Protein AF-A0A532C467-F1 (afdb_monomer)

Structure (mmCIF, N/CA/C/O backbone):
data_AF-A0A532C467-F1
#
_entry.id   AF-A0A532C467-F1
#
loop_
_atom_site.group_PDB
_atom_site.id
_atom_site.type_symbol
_atom_site.label_atom_id
_atom_site.label_alt_id
_atom_site.label_comp_id
_atom_site.label_asym_id
_atom_site.label_entity_id
_atom_site.label_seq_id
_atom_site.pdbx_PDB_ins_code
_atom_site.Cartn_x
_atom_site.Cartn_y
_atom_site.Cartn_z
_atom_site.occupancy
_atom_site.B_iso_or_equiv
_atom_site.auth_seq_id
_atom_site.auth_comp_id
_atom_site.auth_asym_id
_atom_site.auth_atom_id
_atom_site.pdbx_PDB_model_num
ATOM 1 N N . MET A 1 1 ? 23.809 -1.057 -9.990 1.00 65.88 1 MET A N 1
ATOM 2 C CA . MET A 1 1 ? 23.415 -1.388 -8.606 1.00 65.88 1 MET A CA 1
ATOM 3 C C . MET A 1 1 ? 22.638 -2.684 -8.690 1.00 65.88 1 MET A C 1
ATOM 5 O O . MET A 1 1 ? 21.732 -2.745 -9.511 1.00 65.88 1 MET A O 1
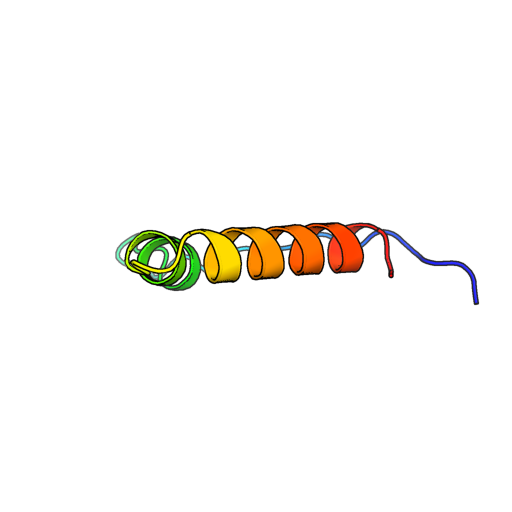ATOM 9 N N . GLU A 1 2 ? 23.044 -3.730 -7.975 1.00 75.69 2 GLU A N 1
ATOM 10 C CA . GLU A 1 2 ? 22.287 -4.986 -7.959 1.00 75.69 2 GLU A CA 1
ATOM 11 C C . GLU A 1 2 ? 21.011 -4.794 -7.136 1.00 75.69 2 GLU A C 1
ATOM 13 O O . GLU A 1 2 ? 21.045 -4.223 -6.045 1.00 75.69 2 GLU A O 1
ATOM 18 N N . ALA A 1 3 ? 19.879 -5.224 -7.685 1.00 77.50 3 ALA A N 1
ATOM 19 C CA . ALA A 1 3 ? 18.597 -5.176 -7.003 1.00 77.50 3 ALA A CA 1
ATOM 20 C C . ALA A 1 3 ? 18.585 -6.223 -5.877 1.00 77.50 3 ALA A C 1
ATOM 22 O O . ALA A 1 3 ? 18.708 -7.419 -6.132 1.00 77.50 3 ALA A O 1
ATOM 23 N N . THR A 1 4 ? 18.460 -5.781 -4.623 1.00 87.56 4 THR A N 1
ATOM 24 C CA . THR A 1 4 ? 18.278 -6.685 -3.477 1.00 87.56 4 THR A CA 1
ATOM 25 C C . THR A 1 4 ? 16.783 -6.877 -3.224 1.00 87.56 4 THR A C 1
ATOM 27 O O . THR A 1 4 ? 16.106 -5.861 -3.019 1.00 87.56 4 THR A O 1
ATOM 30 N N . PRO A 1 5 ? 16.270 -8.124 -3.176 1.00 89.19 5 PRO A N 1
ATOM 31 C CA . PRO A 1 5 ? 14.870 -8.391 -2.862 1.00 8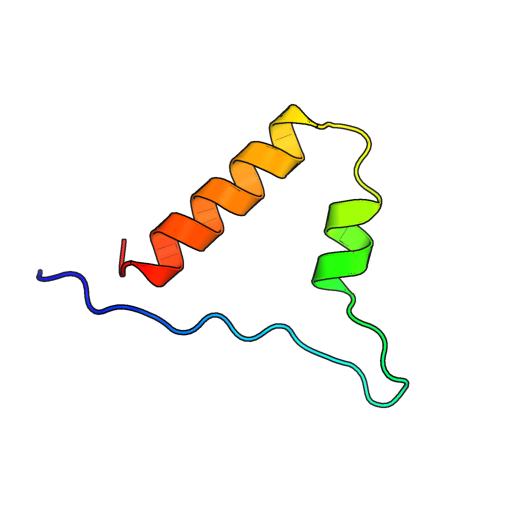9.19 5 PRO A CA 1
ATOM 32 C C . PRO A 1 5 ? 14.409 -7.674 -1.588 1.00 89.19 5 PRO A C 1
ATOM 34 O O . PRO A 1 5 ? 15.166 -7.551 -0.619 1.00 89.19 5 PRO A O 1
ATOM 37 N N . LYS A 1 6 ? 13.168 -7.186 -1.595 1.00 91.56 6 LYS A N 1
ATOM 38 C CA . LYS A 1 6 ? 12.533 -6.489 -0.472 1.00 91.56 6 LYS A CA 1
ATOM 39 C C . LYS A 1 6 ? 11.302 -7.256 -0.017 1.00 91.56 6 LYS A C 1
ATOM 41 O O . LYS A 1 6 ? 10.469 -7.655 -0.826 1.00 91.56 6 LYS A O 1
ATOM 46 N N . GLU A 1 7 ? 11.163 -7.410 1.291 1.00 94.94 7 GLU A N 1
ATOM 47 C CA . GLU A 1 7 ? 9.925 -7.902 1.878 1.00 94.94 7 GLU A CA 1
ATOM 48 C C . GLU A 1 7 ? 8.909 -6.759 1.954 1.00 94.94 7 GLU A C 1
ATOM 50 O O . GLU A 1 7 ? 9.205 -5.680 2.470 1.00 94.94 7 GLU A O 1
ATOM 55 N N . ILE A 1 8 ? 7.708 -6.991 1.423 1.00 94.75 8 ILE A N 1
ATOM 56 C CA . ILE A 1 8 ? 6.590 -6.058 1.557 1.00 94.75 8 ILE A CA 1
ATOM 57 C C . ILE A 1 8 ? 5.737 -6.518 2.728 1.00 94.75 8 ILE A C 1
ATOM 59 O O . ILE A 1 8 ? 5.116 -7.577 2.673 1.00 94.75 8 ILE A O 1
ATOM 63 N N . GLN A 1 9 ? 5.669 -5.685 3.759 1.00 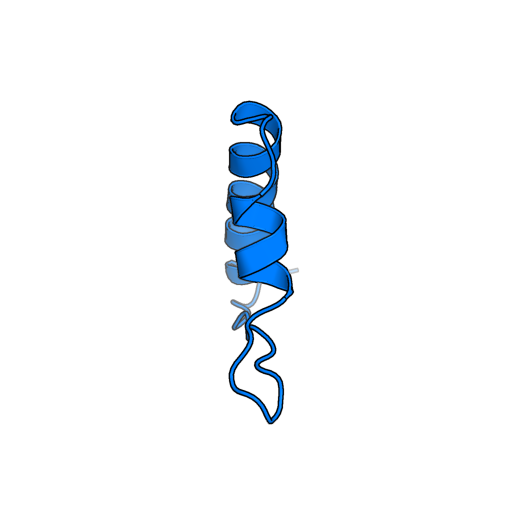96.69 9 GLN A N 1
ATOM 64 C CA . GLN A 1 9 ? 4.794 -5.902 4.902 1.00 96.69 9 GLN A CA 1
ATOM 65 C C . GLN A 1 9 ? 3.512 -5.089 4.738 1.00 96.69 9 GLN A C 1
ATOM 67 O O . GLN A 1 9 ? 3.546 -3.913 4.368 1.00 96.69 9 GLN A O 1
ATOM 72 N N . ILE A 1 10 ? 2.371 -5.723 5.007 1.00 96.75 10 ILE A N 1
ATOM 73 C CA . ILE A 1 10 ? 1.075 -5.050 5.010 1.00 96.75 10 ILE A CA 1
ATOM 74 C C . ILE A 1 10 ? 0.711 -4.715 6.449 1.00 96.75 10 ILE A C 1
ATOM 76 O O . ILE A 1 10 ? 0.638 -5.595 7.302 1.00 96.75 10 ILE A O 1
ATOM 80 N N . TYR A 1 11 ? 0.469 -3.432 6.697 1.00 97.69 11 TYR A N 1
ATOM 81 C CA . TYR A 1 11 ? 0.030 -2.957 7.997 1.00 97.69 11 TYR A CA 1
ATOM 82 C C . TYR A 1 11 ? -1.346 -3.528 8.360 1.00 97.69 11 TYR A C 1
ATOM 84 O O . TYR A 1 11 ? -2.290 -3.458 7.564 1.00 97.69 11 TYR A O 1
ATOM 92 N N . VAL A 1 12 ? -1.431 -4.047 9.583 1.00 98.38 12 VAL A N 1
ATOM 93 C CA . VAL A 1 12 ? -2.658 -4.505 10.229 1.00 98.38 12 VAL A CA 1
ATOM 94 C C . VAL A 1 12 ? -2.878 -3.625 11.454 1.00 98.38 12 VAL A C 1
ATOM 96 O O . VAL A 1 12 ? -1.952 -3.413 12.238 1.00 98.38 12 VAL A O 1
ATOM 99 N N 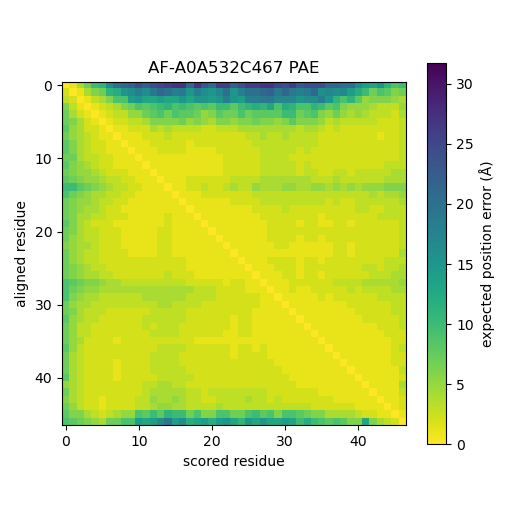. THR A 1 13 ? -4.076 -3.070 11.590 1.00 97.94 13 THR A N 1
ATOM 100 C CA . THR A 1 13 ? -4.456 -2.264 12.755 1.00 97.94 13 THR A CA 1
ATOM 101 C C . THR A 1 13 ? -4.657 -3.146 13.989 1.00 97.94 13 THR A C 1
ATOM 103 O O . THR A 1 13 ? -4.785 -4.366 13.888 1.00 97.94 13 THR A O 1
ATOM 106 N N . GLU A 1 14 ? -4.737 -2.534 15.170 1.00 98.25 14 GLU A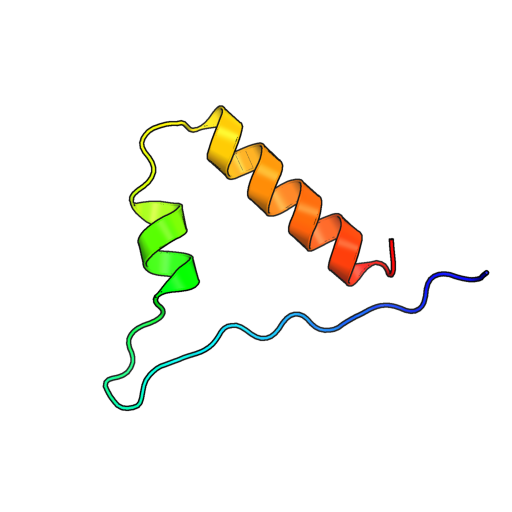 N 1
ATOM 107 C CA . GLU A 1 14 ? -5.008 -3.256 16.423 1.00 98.25 14 GLU A CA 1
ATOM 108 C C . GLU A 1 14 ? -6.362 -3.990 16.407 1.00 98.25 14 GLU A C 1
ATOM 110 O O . GLU A 1 14 ? -6.490 -5.060 16.995 1.00 98.25 14 GLU A O 1
ATOM 115 N N . ASP A 1 15 ? -7.353 -3.458 15.683 1.00 97.00 15 ASP A N 1
ATOM 116 C CA . ASP A 1 15 ? -8.668 -4.076 15.466 1.00 97.00 15 ASP A CA 1
ATOM 117 C C . ASP A 1 15 ? -8.697 -5.076 14.290 1.00 97.00 15 ASP A C 1
ATOM 119 O O . ASP A 1 15 ? -9.761 -5.569 13.917 1.00 97.00 15 ASP A O 1
ATOM 123 N N . GLY A 1 16 ? -7.539 -5.409 13.708 1.00 97.94 16 GLY A N 1
ATOM 124 C CA . GLY A 1 16 ? -7.393 -6.457 12.691 1.00 97.94 16 GLY A CA 1
ATOM 125 C C . GLY A 1 16 ? -7.720 -6.032 11.257 1.00 97.94 16 GLY A C 1
ATOM 126 O O . GLY A 1 16 ? -7.732 -6.872 10.355 1.00 97.94 16 GLY A O 1
ATOM 127 N N . ARG A 1 17 ? -7.974 -4.743 11.014 1.00 98.19 17 ARG A N 1
ATOM 128 C CA . ARG A 1 17 ? -8.206 -4.213 9.666 1.00 98.19 17 ARG A CA 1
ATOM 129 C C . ARG A 1 17 ? -6.918 -4.139 8.876 1.00 98.19 17 ARG A C 1
ATOM 131 O O . ARG A 1 17 ? -5.828 -3.967 9.419 1.00 98.19 17 ARG A O 1
ATOM 138 N N . VAL A 1 18 ? -7.059 -4.205 7.556 1.00 98.50 18 VAL A N 1
ATOM 139 C CA . VAL A 1 18 ? -5.928 -4.197 6.622 1.00 98.50 18 VAL A CA 1
ATOM 140 C C . VAL A 1 18 ? -6.136 -3.077 5.599 1.00 98.50 18 VAL A C 1
ATOM 142 O O . VAL A 1 18 ? -6.498 -3.351 4.449 1.00 98.50 18 VAL A O 1
ATOM 145 N N . PRO A 1 19 ? -5.936 -1.796 5.984 1.00 98.38 19 PRO A N 1
ATOM 146 C CA . PRO A 1 19 ? -6.446 -0.652 5.225 1.00 98.38 19 PRO A CA 1
ATOM 147 C C . PRO A 1 19 ? -5.979 -0.608 3.769 1.00 98.38 19 PRO A C 1
ATOM 149 O O . PRO A 1 19 ? -6.767 -0.296 2.880 1.00 98.38 19 PRO A O 1
ATOM 152 N N . PHE A 1 20 ? -4.719 -0.969 3.499 1.00 98.06 20 PHE A N 1
ATOM 153 C CA . PHE A 1 20 ? -4.195 -1.020 2.132 1.00 98.06 20 PHE A CA 1
ATOM 154 C C . PHE A 1 20 ? -4.945 -2.041 1.263 1.00 98.06 20 PHE A C 1
ATOM 156 O O . PHE A 1 20 ? -5.352 -1.733 0.142 1.00 98.06 20 PHE A O 1
ATOM 163 N N . SER A 1 21 ? -5.139 -3.254 1.783 1.00 98.00 21 SER A N 1
ATOM 164 C CA . SER A 1 21 ? -5.825 -4.337 1.075 1.00 98.00 21 SER A CA 1
ATOM 165 C C . SER A 1 21 ? -7.304 -4.023 0.871 1.00 98.00 21 SER A C 1
ATOM 167 O O . SER A 1 21 ? -7.830 -4.246 -0.220 1.00 98.00 21 SER A O 1
ATOM 169 N N . GLU A 1 22 ? -7.957 -3.455 1.886 1.00 98.50 22 GLU A N 1
ATOM 170 C CA . GLU A 1 22 ? -9.351 -3.005 1.823 1.00 98.50 22 GLU A CA 1
ATOM 171 C C . GLU A 1 22 ? -9.538 -1.899 0.779 1.00 98.50 22 GLU A C 1
ATOM 173 O O . GLU A 1 22 ? -10.402 -2.003 -0.096 1.00 98.50 22 GLU A O 1
ATOM 178 N N . TRP A 1 23 ? -8.680 -0.875 0.806 1.00 98.12 23 TRP A N 1
ATOM 179 C CA . TRP A 1 23 ? -8.677 0.192 -0.191 1.00 98.12 23 TRP A CA 1
ATOM 180 C C . TRP A 1 23 ? -8.473 -0.368 -1.599 1.00 98.12 23 TRP A C 1
ATOM 182 O O . TRP A 1 23 ? -9.287 -0.105 -2.486 1.00 98.12 23 TRP A O 1
ATOM 192 N N . LEU A 1 24 ? -7.448 -1.197 -1.808 1.00 97.94 24 LEU A N 1
ATOM 193 C CA . LEU A 1 24 ? -7.157 -1.783 -3.116 1.00 97.94 24 LEU A CA 1
ATOM 194 C C . LEU A 1 24 ? -8.322 -2.640 -3.636 1.00 97.94 24 LEU A C 1
ATOM 196 O O . LEU A 1 24 ? -8.589 -2.653 -4.840 1.00 97.94 24 LEU A O 1
ATOM 200 N N . ALA A 1 25 ? -9.023 -3.350 -2.748 1.00 96.88 25 ALA A N 1
ATOM 201 C CA . ALA A 1 25 ? -10.201 -4.143 -3.088 1.00 96.88 25 ALA A CA 1
ATOM 202 C C . ALA A 1 25 ? -11.420 -3.277 -3.446 1.00 96.88 25 ALA A C 1
ATOM 204 O O . ALA A 1 25 ? -12.187 -3.661 -4.331 1.00 96.88 25 ALA A O 1
ATOM 205 N N . SER A 1 26 ? -11.568 -2.109 -2.811 1.00 97.50 26 SER A N 1
ATOM 206 C CA . SER A 1 26 ? -12.674 -1.166 -3.046 1.00 97.50 26 SER A CA 1
ATOM 207 C C . SER A 1 26 ? -12.614 -0.447 -4.401 1.00 97.50 26 SER A C 1
ATOM 209 O O . SER A 1 26 ? -13.630 0.065 -4.879 1.00 97.50 26 SER A O 1
ATOM 211 N N . LEU A 1 27 ? -11.443 -0.413 -5.051 1.00 97.75 27 LEU A N 1
ATOM 212 C CA . LEU A 1 27 ? -11.279 0.250 -6.343 1.00 97.75 27 LEU A CA 1
ATOM 213 C C . LEU A 1 27 ? -12.113 -0.452 -7.433 1.00 97.75 27 LEU A C 1
ATOM 215 O O . LEU A 1 27 ? -11.987 -1.656 -7.674 1.00 97.75 27 LEU A O 1
ATOM 219 N N . ARG A 1 28 ? -12.933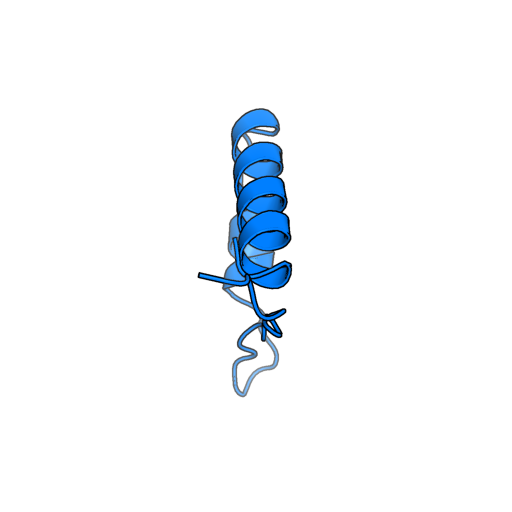 0.329 -8.149 1.00 97.00 28 ARG A N 1
ATOM 220 C CA . ARG A 1 28 ? -13.713 -0.157 -9.304 1.00 97.00 28 ARG A CA 1
ATOM 221 C C . ARG A 1 28 ? -12.863 -0.317 -10.570 1.00 97.00 28 ARG A C 1
ATOM 223 O O . ARG A 1 28 ? -13.182 -1.141 -11.420 1.00 97.00 28 ARG A O 1
ATOM 230 N N . ASP A 1 29 ? -11.778 0.449 -10.694 1.00 97.88 29 ASP A N 1
ATOM 231 C CA . ASP A 1 29 ? -10.865 0.371 -11.837 1.00 97.88 29 ASP A CA 1
ATOM 232 C C . ASP A 1 29 ? -9.947 -0.859 -11.747 1.00 97.88 29 ASP A C 1
ATOM 234 O O . ASP A 1 29 ? -8.935 -0.874 -11.041 1.00 97.88 29 ASP A O 1
ATOM 238 N N . LEU A 1 30 ? -10.286 -1.894 -12.515 1.00 96.44 30 LEU A N 1
ATOM 239 C CA . LEU A 1 30 ? -9.507 -3.129 -12.604 1.00 96.44 30 LEU A CA 1
ATOM 240 C C . LEU A 1 30 ? -8.106 -2.906 -13.194 1.00 96.44 30 LEU A C 1
ATOM 242 O O . LEU A 1 30 ? -7.149 -3.551 -12.759 1.00 96.44 30 LEU A O 1
ATOM 246 N N . LYS A 1 31 ? -7.957 -1.985 -14.156 1.00 97.75 31 LYS A N 1
ATOM 247 C CA . LYS A 1 31 ? -6.659 -1.711 -14.793 1.00 97.75 31 LYS A CA 1
ATOM 248 C C . LYS A 1 31 ? -5.732 -0.989 -13.819 1.00 97.75 31 LYS A C 1
ATOM 250 O O . LYS A 1 31 ? -4.556 -1.342 -13.725 1.00 97.75 31 LYS A O 1
ATOM 255 N N . GLY A 1 32 ? -6.258 -0.024 -13.069 1.00 97.62 32 GLY A N 1
ATOM 256 C CA . GLY A 1 32 ? -5.542 0.651 -11.987 1.00 97.62 32 GLY A CA 1
ATOM 257 C C . GLY A 1 32 ? -5.068 -0.325 -10.911 1.00 97.62 32 GLY A C 1
ATOM 258 O O . GLY A 1 32 ? -3.885 -0.337 -10.569 1.00 97.62 32 GLY A O 1
ATOM 259 N N . ARG A 1 33 ? -5.947 -1.226 -10.452 1.00 97.88 33 ARG A N 1
ATOM 260 C CA . ARG A 1 33 ? -5.598 -2.275 -9.473 1.00 97.88 33 ARG A CA 1
ATOM 261 C C . ARG A 1 33 ? -4.465 -3.179 -9.950 1.00 97.88 33 ARG A C 1
ATOM 263 O O . ARG A 1 33 ? -3.529 -3.430 -9.194 1.00 97.88 33 ARG A O 1
ATOM 270 N N . ALA A 1 34 ? -4.528 -3.639 -11.200 1.00 97.75 34 ALA A N 1
ATOM 271 C CA . ALA A 1 34 ? -3.486 -4.482 -11.781 1.00 97.75 34 ALA A CA 1
ATOM 272 C C . ALA A 1 34 ? -2.131 -3.758 -11.831 1.00 97.75 34 ALA A C 1
ATOM 274 O O . ALA A 1 34 ? -1.112 -4.326 -11.443 1.00 97.75 34 ALA A O 1
ATOM 27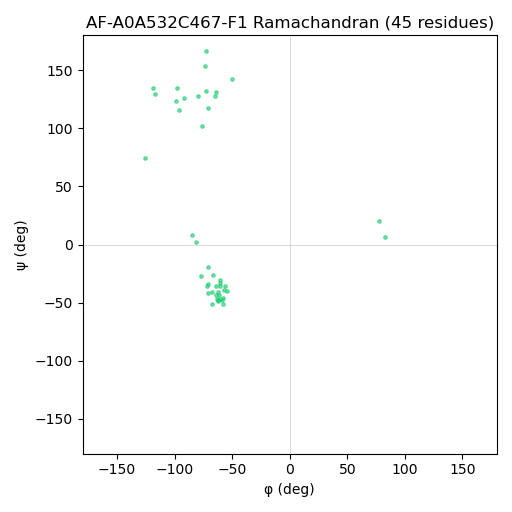5 N N . LYS A 1 35 ? -2.116 -2.477 -12.228 1.00 98.25 35 LYS A N 1
ATOM 276 C CA . LYS A 1 35 ? -0.891 -1.661 -12.252 1.00 98.25 35 LYS A CA 1
ATOM 277 C C . LYS A 1 35 ? -0.272 -1.487 -10.866 1.00 98.25 35 LYS A C 1
ATOM 279 O O . LYS A 1 35 ? 0.948 -1.566 -10.744 1.00 98.25 35 LYS A O 1
ATOM 284 N N . ILE A 1 36 ? -1.092 -1.267 -9.837 1.00 97.81 36 ILE A N 1
ATOM 285 C CA . ILE A 1 36 ? -0.616 -1.150 -8.451 1.00 97.81 36 ILE A CA 1
ATOM 286 C C . ILE A 1 36 ? 0.069 -2.450 -8.020 1.00 97.81 36 ILE A C 1
ATOM 288 O O . ILE A 1 36 ? 1.185 -2.404 -7.509 1.00 97.81 36 ILE A O 1
ATOM 292 N N . ARG A 1 37 ? -0.552 -3.606 -8.285 1.00 96.88 37 ARG A N 1
ATOM 293 C CA . ARG A 1 37 ? 0.015 -4.912 -7.919 1.00 96.88 37 ARG A CA 1
ATOM 294 C C . ARG A 1 37 ? 1.338 -5.193 -8.631 1.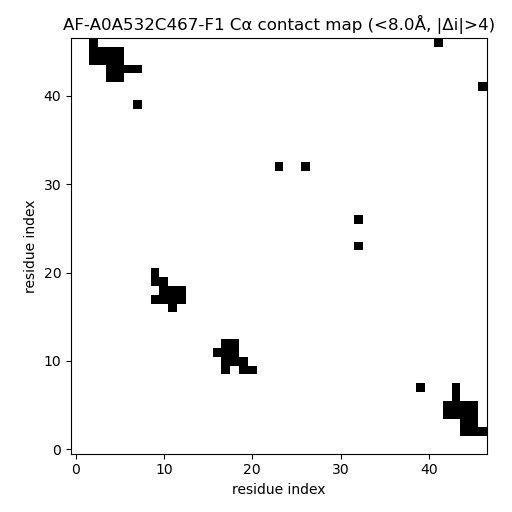00 96.88 37 ARG A C 1
ATOM 296 O O . ARG A 1 37 ? 2.322 -5.458 -7.958 1.00 96.88 37 ARG A O 1
ATOM 303 N N . VAL A 1 38 ? 1.401 -4.968 -9.945 1.00 97.50 38 VAL A N 1
ATOM 304 C CA . VAL A 1 38 ? 2.653 -5.087 -10.717 1.00 97.50 38 VAL A CA 1
ATOM 305 C C . V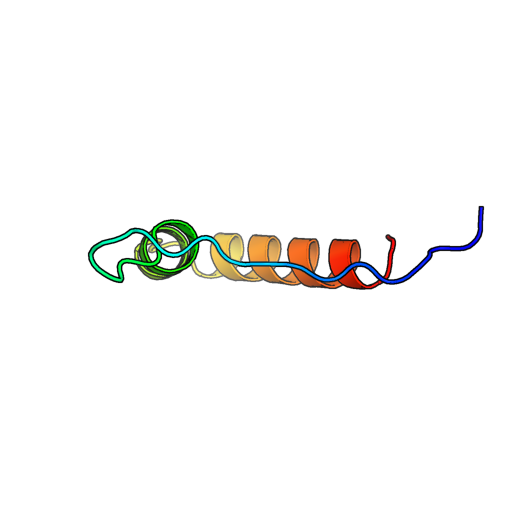AL A 1 38 ? 3.754 -4.188 -10.152 1.00 97.50 38 VAL A C 1
ATOM 307 O O . VAL A 1 38 ? 4.926 -4.551 -10.175 1.00 97.50 38 VAL A O 1
ATOM 310 N N . ARG A 1 39 ? 3.415 -2.995 -9.651 1.00 96.12 39 ARG A N 1
ATOM 311 C CA . ARG A 1 39 ? 4.416 -2.097 -9.069 1.00 96.12 39 ARG A CA 1
ATOM 312 C C . ARG A 1 39 ? 4.927 -2.590 -7.715 1.00 96.12 39 ARG A C 1
ATOM 314 O O . ARG A 1 39 ? 6.116 -2.441 -7.462 1.00 96.12 39 ARG A O 1
ATOM 321 N N . LEU A 1 40 ? 4.078 -3.204 -6.893 1.00 96.31 40 LEU A N 1
ATOM 322 C CA . LEU A 1 40 ? 4.522 -3.877 -5.668 1.00 96.31 40 LEU A CA 1
ATOM 323 C C . LEU A 1 40 ? 5.429 -5.070 -5.987 1.00 96.31 40 LEU A C 1
ATOM 325 O O . LEU A 1 40 ? 6.490 -5.191 -5.387 1.00 96.31 40 LEU A O 1
ATOM 329 N N . ASP A 1 41 ? 5.071 -5.880 -6.984 1.00 95.12 41 ASP A N 1
ATOM 330 C CA . ASP A 1 41 ? 5.890 -7.023 -7.414 1.00 95.12 41 ASP A CA 1
ATOM 331 C C . ASP A 1 41 ? 7.275 -6.578 -7.903 1.00 95.12 41 ASP A C 1
ATOM 333 O O . ASP A 1 41 ? 8.271 -7.266 -7.727 1.00 95.12 41 ASP A O 1
ATOM 337 N N . ARG A 1 42 ? 7.369 -5.391 -8.507 1.00 94.88 42 ARG A N 1
ATOM 338 C CA . ARG A 1 42 ? 8.663 -4.800 -8.860 1.00 94.88 42 ARG A CA 1
ATOM 339 C C . ARG A 1 42 ? 9.445 -4.413 -7.605 1.00 94.88 42 ARG A C 1
ATOM 341 O O . ARG A 1 42 ? 10.581 -4.848 -7.461 1.00 94.88 42 ARG A O 1
ATOM 348 N N . VAL A 1 43 ? 8.837 -3.674 -6.678 1.00 92.94 43 VAL A N 1
ATOM 349 C CA . VAL A 1 43 ? 9.501 -3.273 -5.424 1.00 92.94 43 VAL A CA 1
ATOM 350 C C . VAL A 1 43 ? 10.045 -4.485 -4.659 1.00 92.94 43 VAL A C 1
ATOM 352 O O . VAL A 1 43 ? 11.165 -4.426 -4.152 1.00 92.94 43 VAL A O 1
ATOM 355 N N . SER A 1 44 ? 9.313 -5.605 -4.621 1.00 93.19 44 SER A N 1
ATOM 356 C CA . SER A 1 44 ? 9.775 -6.819 -3.933 1.00 93.19 44 SER A CA 1
ATOM 357 C C . SER A 1 44 ? 10.993 -7.475 -4.591 1.00 93.19 44 SER A C 1
ATOM 359 O O . SER A 1 44 ? 11.798 -8.099 -3.905 1.00 93.19 44 SER A O 1
ATOM 361 N N . LEU A 1 45 ? 11.195 -7.279 -5.894 1.00 93.44 45 LEU A N 1
ATOM 362 C CA . LEU A 1 45 ? 12.383 -7.738 -6.620 1.00 93.44 45 LEU A CA 1
ATOM 363 C C . LEU A 1 45 ? 13.590 -6.797 -6.467 1.00 93.44 45 LEU A C 1
ATOM 365 O O . LEU A 1 45 ? 14.630 -7.050 -7.067 1.00 93.44 45 LEU A O 1
ATOM 369 N N . GLY A 1 46 ? 13.474 -5.721 -5.679 1.00 87.06 46 GLY A N 1
ATOM 370 C CA . GLY A 1 46 ? 14.520 -4.702 -5.531 1.00 87.06 46 GLY A CA 1
ATOM 371 C C . GLY A 1 46 ? 14.601 -3.726 -6.709 1.00 87.06 46 GLY A C 1
ATOM 372 O O . GLY A 1 46 ? 15.651 -3.120 -6.921 1.00 87.06 46 GLY A O 1
ATOM 373 N N . ASN A 1 47 ? 13.513 -3.639 -7.479 1.00 68.69 47 ASN A N 1
ATOM 374 C CA . ASN A 1 47 ? 13.353 -2.872 -8.720 1.00 68.69 47 ASN A CA 1
ATOM 375 C C . ASN A 1 47 ? 13.064 -1.389 -8.454 1.00 68.69 47 ASN A C 1
ATOM 377 O O . ASN A 1 47 ? 12.265 -1.098 -7.531 1.00 68.69 47 ASN A O 1
#

Sequence (47 aa):
MEATPKEIQIYVTEDGRVPFSEWLASLRDLKGRAKIRVRLDRVSLGN

pLDDT: mean 94.17, std 7.43, range [65.88, 98.5]

Foldseek 3Di:
DQQDFDDDDFDADPVGDGVVVVVLVPDPDPVVSVVVVVVVVVVRRSD

Secondary structure (DSSP, 8-state):
-PPPP-PPPPP--TTS--HHHHHHHH-S-HHHHHHHHHHHHHHHTT-

Radius of gyration: 12.99 Å; Cα contacts (8 Å, |Δi|>4): 30; chains: 1; bounding box: 37×9×31 Å

Mean predicted aligned error: 3.57 Å

Solvent-accessible surface area (backbone atoms only — not comparable to full-atom values): 2930 Å² total; per-residue (Å²): 132,85,57,57,69,39,88,85,82,80,69,63,48,97,88,69,47,41,63,67,63,54,53,58,66,68,52,83,54,63,67,60,47,52,53,52,50,56,51,50,58,35,42,35,54,33,97